Protein AF-A0A7K3S7N6-F1 (afdb_monomer)

Organism: NCBI:txid66428

Secondary structure (DSSP, 8-state):
--PPPP-EEEEEEE-S-GGGT--EEEEEEEEEGGGTEEEEEE---HHHHHHH-TT--HHHHHHHHHHHHHHHH-SGGG---

Foldseek 3Di:
DDDDFDKDKDFDWDDQDVVVVDIDTFKMWIDTPVVRAIAIDGHDDVVVSCVNPVPGDPPVVVVVSVLRRQLRVDDPSVDDD

Nearest PDB structures (foldseek):
  4ki4-assembly1_A  TM=5.850E-01  e=2.933E+00  Escherichia phage RB69
  2dy4-assembly2_B  TM=5.793E-01  e=4.049E+00  Escherichia phage RB69
  4uyk-assembly1_B  TM=2.362E-01  e=5.241E+00  Homo sapiens

Structure (mmCIF, N/CA/C/O backbone):
data_AF-A0A7K3S7N6-F1
#
_entry.id   AF-A0A7K3S7N6-F1
#
loop_
_atom_site.group_PDB
_atom_site.id
_atom_site.type_symbol
_atom_site.label_atom_id
_atom_site.label_alt_id
_atom_site.label_comp_id
_atom_site.label_asym_id
_atom_site.label_entity_id
_atom_site.label_seq_id
_atom_site.pdbx_PDB_ins_code
_atom_site.Cartn_x
_atom_site.Cartn_y
_atom_site.Cartn_z
_atom_site.occupancy
_atom_site.B_iso_or_equiv
_atom_site.auth_seq_id
_atom_site.auth_comp_id
_atom_site.auth_asym_id
_atom_site.auth_atom_id
_atom_site.pdbx_PDB_model_num
ATOM 1 N N . MET A 1 1 ? -12.363 18.133 31.834 1.00 53.06 1 MET A N 1
ATOM 2 C CA . MET A 1 1 ? -11.029 17.636 31.427 1.00 53.06 1 MET A CA 1
ATOM 3 C C . MET A 1 1 ? -11.185 16.898 30.108 1.00 53.06 1 MET A C 1
ATOM 5 O O . MET A 1 1 ? -11.938 15.935 30.064 1.00 53.06 1 MET A O 1
ATOM 9 N N . THR A 1 2 ? -10.549 17.357 29.031 1.00 70.12 2 THR A N 1
ATOM 10 C CA . THR A 1 2 ? -10.501 16.619 27.757 1.00 70.12 2 THR A CA 1
ATOM 11 C C . THR A 1 2 ? -9.670 15.357 27.954 1.00 70.12 2 THR A C 1
ATOM 13 O O . THR A 1 2 ? -8.467 15.445 28.211 1.00 70.12 2 THR A O 1
ATOM 16 N N . ARG A 1 3 ? -10.315 14.192 27.885 1.00 84.06 3 ARG A N 1
ATOM 17 C CA . ARG A 1 3 ? -9.629 12.899 27.896 1.00 84.06 3 ARG A CA 1
ATOM 18 C C . ARG A 1 3 ? -8.857 12.764 26.581 1.00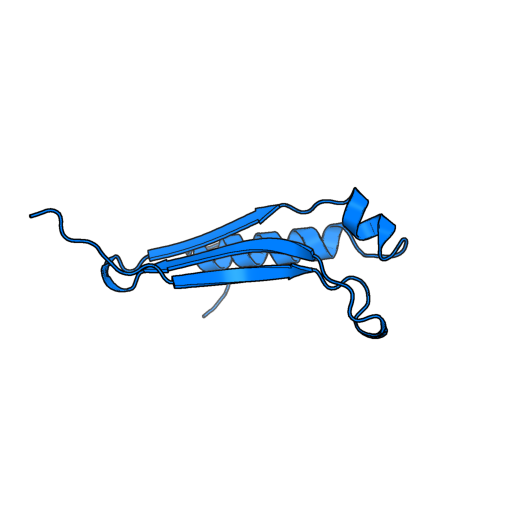 84.06 3 ARG A C 1
ATOM 20 O O . ARG A 1 3 ? -9.400 13.079 25.527 1.00 84.06 3 ARG A O 1
ATOM 27 N N . ARG A 1 4 ? -7.585 12.379 26.660 1.00 90.88 4 ARG A N 1
ATOM 28 C CA . ARG A 1 4 ? -6.755 12.060 25.493 1.00 90.88 4 ARG A CA 1
ATOM 29 C C . ARG A 1 4 ? -6.641 10.545 25.413 1.00 90.88 4 ARG A C 1
ATOM 31 O O . ARG A 1 4 ? -6.313 9.928 26.423 1.00 90.88 4 ARG A O 1
ATOM 38 N N . ASP A 1 5 ? -6.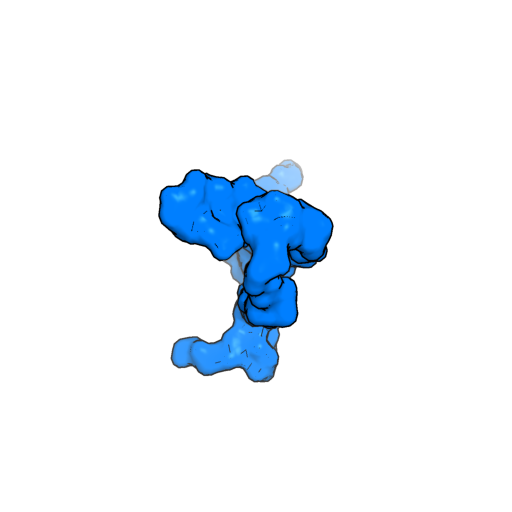888 9.989 24.237 1.00 95.00 5 ASP A N 1
ATOM 39 C CA . ASP A 1 5 ? -6.709 8.564 23.965 1.00 95.00 5 ASP A CA 1
ATOM 40 C C . ASP A 1 5 ? -5.408 8.344 23.185 1.00 95.00 5 ASP A C 1
ATOM 42 O O . ASP A 1 5 ? -4.964 9.216 22.434 1.00 95.00 5 ASP A O 1
ATOM 46 N N . VAL A 1 6 ? -4.769 7.192 23.392 1.00 96.12 6 VAL A N 1
ATOM 47 C CA . VAL A 1 6 ? -3.504 6.849 22.727 1.00 96.12 6 VAL A CA 1
ATOM 48 C C . VAL A 1 6 ? -3.789 6.334 21.323 1.00 96.12 6 VAL A C 1
ATOM 50 O O . VAL A 1 6 ? -4.582 5.410 21.150 1.00 96.12 6 VAL A O 1
ATOM 53 N N . PHE A 1 7 ? -3.100 6.911 20.343 1.00 96.56 7 PHE A N 1
ATOM 54 C CA . PHE A 1 7 ? -3.061 6.423 18.972 1.00 96.56 7 PHE A CA 1
ATOM 55 C C . PHE A 1 7 ? -1.659 5.909 18.664 1.00 96.56 7 PHE A C 1
ATOM 57 O O . PHE A 1 7 ? -0.667 6.594 18.916 1.00 96.56 7 PHE A O 1
ATOM 64 N N . GLU A 1 8 ? -1.596 4.712 18.101 1.00 97.38 8 GLU A N 1
ATOM 65 C CA . GLU A 1 8 ? -0.376 4.098 17.591 1.00 97.38 8 GLU A CA 1
ATOM 66 C C . GLU A 1 8 ? -0.390 4.179 16.067 1.00 97.38 8 GLU A C 1
ATOM 68 O O . GLU A 1 8 ? -1.457 4.149 15.445 1.00 97.38 8 GLU A O 1
ATOM 73 N N . TYR A 1 9 ? 0.786 4.295 15.453 1.00 97.62 9 TYR A N 1
ATOM 74 C CA . TYR A 1 9 ? 0.888 4.314 14.001 1.00 97.62 9 TYR A CA 1
ATOM 75 C C . TYR A 1 9 ? 2.072 3.502 13.491 1.00 97.62 9 TYR A C 1
ATOM 77 O O . TYR A 1 9 ? 3.105 3.386 14.149 1.00 97.62 9 TYR A O 1
ATOM 85 N N . ALA A 1 10 ? 1.917 2.975 12.281 1.00 97.50 10 ALA A N 1
ATOM 86 C CA . ALA A 1 10 ? 2.966 2.292 11.542 1.00 97.50 10 ALA A CA 1
ATOM 87 C C . ALA A 1 10 ? 3.037 2.840 10.115 1.00 97.50 10 ALA A C 1
ATOM 89 O O . ALA A 1 10 ? 2.015 3.132 9.494 1.00 97.50 10 ALA A O 1
ATOM 90 N N . LEU A 1 11 ? 4.252 2.981 9.587 1.00 98.00 11 LEU A N 1
ATOM 91 C CA . LEU A 1 11 ? 4.467 3.393 8.203 1.00 98.00 11 LEU A CA 1
ATOM 92 C C . LEU A 1 11 ? 4.404 2.180 7.277 1.00 98.00 11 LEU A C 1
ATOM 94 O O . LEU A 1 11 ? 5.092 1.184 7.499 1.00 98.00 11 LEU A O 1
ATOM 98 N N . LEU A 1 12 ? 3.642 2.311 6.197 1.00 97.38 12 LEU A N 1
ATOM 99 C CA . LEU A 1 12 ? 3.682 1.390 5.069 1.00 97.38 12 LEU A CA 1
ATOM 100 C C . LEU A 1 12 ? 4.754 1.891 4.108 1.00 97.38 12 LEU A C 1
ATOM 102 O O . LEU A 1 12 ? 4.695 3.032 3.642 1.00 97.38 12 LEU A O 1
ATOM 106 N N . ARG A 1 13 ? 5.753 1.053 3.833 1.00 97.38 13 ARG A N 1
ATOM 107 C CA . ARG A 1 13 ? 6.871 1.385 2.948 1.00 97.38 13 ARG A CA 1
ATOM 108 C C . ARG A 1 13 ? 6.902 0.440 1.764 1.00 97.38 13 ARG A C 1
ATOM 110 O O . ARG A 1 13 ? 6.763 -0.766 1.935 1.00 97.38 13 ARG A O 1
ATOM 117 N N . VAL A 1 14 ? 7.111 1.003 0.583 1.00 97.75 14 VAL A N 1
ATOM 118 C CA . VAL A 1 14 ? 7.382 0.236 -0.631 1.00 97.75 14 VAL A CA 1
ATOM 119 C C . VAL A 1 14 ? 8.888 0.061 -0.742 1.00 97.75 14 VAL A C 1
ATOM 121 O O . VAL A 1 14 ? 9.635 1.029 -0.590 1.00 97.75 14 VAL A O 1
ATOM 124 N N . VAL A 1 15 ? 9.308 -1.175 -0.997 1.00 96.69 15 VAL A N 1
ATOM 125 C CA . VAL A 1 15 ? 10.695 -1.571 -1.255 1.00 96.69 15 VAL A CA 1
ATOM 126 C C . VAL A 1 15 ? 10.729 -2.118 -2.684 1.00 96.69 15 VAL A C 1
ATOM 128 O O . VAL A 1 15 ? 10.392 -3.283 -2.877 1.00 96.69 15 VAL A O 1
ATOM 131 N N . PRO A 1 16 ? 11.040 -1.291 -3.699 1.00 95.00 16 PRO A N 1
ATOM 132 C CA . PRO A 1 16 ? 10.954 -1.711 -5.100 1.00 95.00 16 PRO A CA 1
ATOM 133 C C . PRO A 1 16 ? 11.918 -2.849 -5.436 1.00 95.00 16 PRO A C 1
ATOM 135 O O . PRO A 1 16 ? 11.560 -3.763 -6.168 1.00 95.00 16 PRO A O 1
ATOM 138 N N . ARG A 1 17 ? 13.123 -2.803 -4.852 1.00 93.44 17 ARG A N 1
ATOM 139 C CA . ARG A 1 17 ? 14.176 -3.799 -5.046 1.00 93.44 17 ARG A CA 1
ATOM 140 C C . ARG A 1 17 ? 14.866 -4.102 -3.721 1.00 93.44 17 ARG A C 1
ATOM 142 O O . ARG A 1 17 ? 15.590 -3.264 -3.178 1.00 93.44 17 ARG A O 1
ATOM 149 N N . VAL A 1 18 ? 14.611 -5.292 -3.185 1.00 91.12 18 VAL A N 1
ATOM 150 C CA .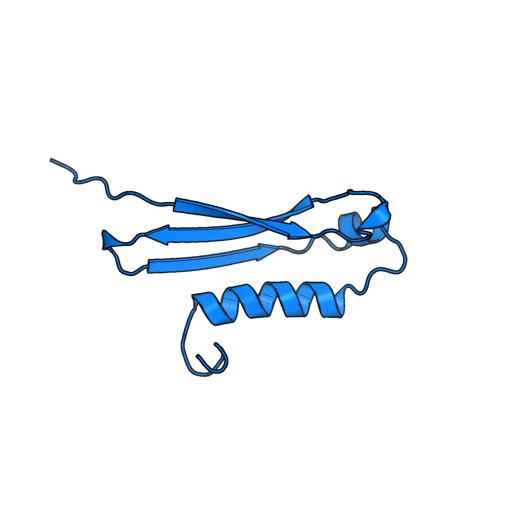 VAL A 1 18 ? 15.004 -5.685 -1.821 1.00 91.12 18 VAL A CA 1
ATOM 151 C C . VAL A 1 18 ? 16.522 -5.684 -1.652 1.00 91.12 18 VAL A C 1
ATOM 153 O O . VAL A 1 18 ? 17.033 -5.234 -0.630 1.00 91.12 18 VAL A O 1
ATOM 156 N N . GLU A 1 19 ? 17.248 -6.100 -2.683 1.00 93.25 19 GLU A N 1
ATOM 157 C CA . GLU A 1 19 ? 18.704 -6.233 -2.696 1.00 93.25 19 GLU A CA 1
ATOM 158 C C . GLU A 1 19 ? 19.415 -4.881 -2.559 1.00 93.25 19 GLU A C 1
ATOM 160 O O . GLU A 1 19 ? 20.544 -4.822 -2.076 1.00 93.25 19 GLU A O 1
ATOM 165 N N . ARG A 1 20 ? 18.763 -3.786 -2.974 1.00 92.38 20 ARG A N 1
ATOM 166 C CA . ARG A 1 20 ? 19.307 -2.422 -2.871 1.00 92.38 20 ARG A CA 1
ATOM 167 C C . ARG A 1 20 ? 18.946 -1.736 -1.554 1.00 92.38 20 ARG A C 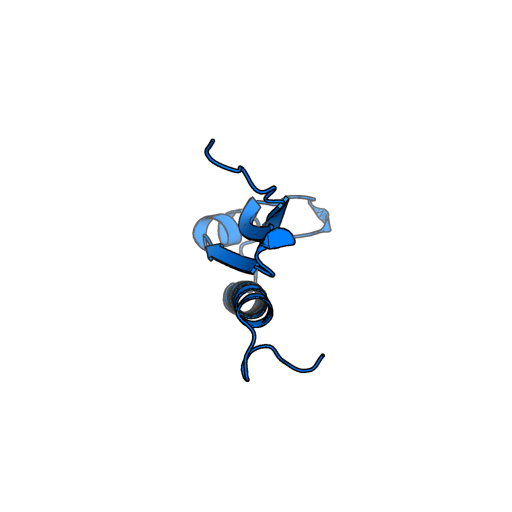1
ATOM 169 O O . ARG A 1 20 ? 19.543 -0.715 -1.228 1.00 92.38 20 ARG A O 1
ATOM 176 N N . GLY A 1 21 ? 17.979 -2.271 -0.805 1.00 91.38 21 GLY A N 1
ATOM 177 C CA . GLY A 1 21 ? 17.536 -1.715 0.477 1.00 91.38 21 GLY A CA 1
ATOM 178 C C . GLY A 1 21 ? 16.848 -0.345 0.384 1.00 91.38 21 GLY A C 1
ATOM 179 O O . GLY A 1 21 ? 16.630 0.303 1.408 1.00 91.38 21 GLY A O 1
ATOM 180 N N . GLU A 1 22 ? 16.503 0.117 -0.819 1.00 94.94 22 GLU A N 1
ATOM 181 C CA . GLU A 1 22 ? 15.824 1.395 -1.034 1.00 94.94 22 GLU A CA 1
ATOM 182 C C . GLU A 1 22 ? 14.342 1.280 -0.679 1.00 94.94 22 GLU A C 1
ATOM 184 O O . GLU A 1 22 ? 13.668 0.315 -1.043 1.00 94.94 22 GLU A O 1
ATOM 189 N N . CYS A 1 23 ? 13.804 2.285 0.008 1.00 97.00 23 CYS A N 1
ATOM 190 C CA . CYS A 1 23 ? 12.389 2.314 0.342 1.00 97.00 23 CYS A CA 1
ATOM 191 C C . CYS A 1 23 ? 11.842 3.737 0.419 1.00 97.00 23 CYS A C 1
ATOM 193 O O . CYS A 1 23 ? 12.578 4.697 0.646 1.00 97.00 23 CYS A O 1
ATOM 195 N N . PHE A 1 24 ? 10.527 3.867 0.265 1.00 97.94 24 PHE A N 1
ATOM 196 C CA . PHE A 1 24 ? 9.820 5.121 0.503 1.00 97.94 24 PHE A CA 1
ATOM 197 C C . PHE A 1 24 ? 8.460 4.869 1.154 1.00 97.94 24 PHE A C 1
ATOM 199 O O . PHE A 1 24 ? 7.877 3.792 1.026 1.00 97.94 24 PHE A O 1
ATOM 206 N N . ASN A 1 25 ? 7.955 5.872 1.872 1.00 98.06 25 ASN A N 1
ATOM 207 C CA . ASN A 1 25 ? 6.649 5.796 2.519 1.00 98.06 25 ASN A CA 1
ATOM 208 C C . ASN A 1 25 ? 5.538 5.844 1.466 1.00 98.06 25 ASN A C 1
ATOM 210 O O . ASN A 1 25 ? 5.499 6.759 0.646 1.00 98.06 25 ASN A O 1
ATOM 214 N N . ALA A 1 26 ? 4.620 4.889 1.542 1.00 98.06 26 ALA A N 1
ATOM 215 C CA . ALA A 1 26 ? 3.453 4.779 0.673 1.00 98.06 26 ALA A CA 1
ATOM 216 C C . ALA A 1 26 ? 2.136 4.719 1.458 1.00 98.06 26 ALA A C 1
ATOM 218 O O . ALA A 1 26 ? 1.069 4.536 0.878 1.00 98.06 26 ALA A O 1
ATOM 219 N N . GLY A 1 27 ? 2.184 4.868 2.782 1.00 97.75 27 GLY A N 1
ATOM 220 C CA . GLY A 1 27 ? 0.990 4.964 3.604 1.00 97.75 27 GLY A CA 1
ATOM 221 C C . GLY A 1 27 ? 1.270 4.953 5.097 1.00 97.75 27 GLY A C 1
ATOM 222 O O . GLY A 1 27 ? 2.415 4.850 5.544 1.00 97.75 27 GLY A O 1
ATOM 223 N N . VAL A 1 28 ? 0.192 5.043 5.863 1.00 98.12 28 VAL A N 1
ATOM 224 C CA . VAL A 1 28 ? 0.190 4.963 7.322 1.00 98.12 28 VAL A CA 1
ATOM 225 C C . VAL A 1 28 ? -0.989 4.114 7.780 1.00 98.12 28 VAL A C 1
ATOM 227 O O . VAL A 1 28 ? -2.092 4.247 7.249 1.00 98.12 28 VAL A O 1
ATOM 230 N N . LEU A 1 29 ? -0.746 3.254 8.763 1.00 97.12 29 LEU A N 1
ATOM 231 C CA . LEU A 1 29 ? -1.768 2.586 9.557 1.00 97.12 29 LEU A CA 1
ATOM 232 C C . LEU A 1 29 ? -1.870 3.310 10.894 1.00 97.12 29 LEU A C 1
ATOM 234 O O . LEU A 1 29 ? -0.847 3.599 11.509 1.00 97.12 29 LEU A O 1
ATOM 238 N N . VAL A 1 30 ? -3.090 3.595 11.331 1.00 97.38 30 VAL A N 1
ATOM 239 C CA . VAL A 1 30 ? -3.398 4.223 12.614 1.00 97.38 30 VAL A CA 1
ATOM 240 C C . VAL A 1 30 ? -4.325 3.301 13.390 1.00 97.38 30 VAL A C 1
ATOM 242 O O . VAL A 1 30 ? -5.335 2.845 12.857 1.00 97.38 30 VAL A O 1
ATOM 245 N N . TYR A 1 31 ? -3.988 3.048 14.649 1.00 96.81 31 TYR A N 1
ATOM 246 C CA . TYR A 1 31 ? -4.738 2.186 15.552 1.00 96.81 31 TYR A CA 1
ATOM 247 C C . TYR A 1 31 ? -5.017 2.903 16.874 1.00 96.81 31 TYR A C 1
ATOM 249 O O . TYR A 1 31 ? -4.160 3.603 17.412 1.00 96.81 31 TYR A O 1
ATOM 257 N N . CYS A 1 32 ? -6.218 2.714 17.415 1.00 96.69 32 CYS A N 1
ATOM 258 C CA . CYS A 1 32 ? -6.559 3.123 18.768 1.00 96.69 32 CYS A CA 1
ATOM 259 C C . CYS A 1 32 ? -7.428 2.068 19.448 1.00 96.69 32 CYS A C 1
ATOM 261 O O . CYS A 1 32 ? -8.596 1.877 19.102 1.00 96.69 32 CYS A O 1
ATOM 263 N N . ARG A 1 33 ? -6.876 1.443 20.493 1.00 94.62 33 ARG A N 1
ATOM 264 C CA . ARG A 1 33 ? -7.583 0.432 21.287 1.00 94.62 33 ARG A CA 1
ATOM 265 C C . ARG A 1 33 ? -8.840 0.977 21.964 1.00 94.62 33 ARG A C 1
ATOM 267 O O . ARG A 1 33 ? -9.850 0.285 21.994 1.00 94.62 33 ARG A O 1
ATOM 274 N N . ALA A 1 34 ? -8.776 2.192 22.515 1.00 95.38 34 ALA A N 1
ATOM 275 C CA . ALA A 1 34 ? -9.883 2.789 23.268 1.00 95.38 34 ALA A CA 1
ATOM 276 C C . ALA A 1 34 ? -11.142 2.996 22.410 1.00 95.38 34 ALA A C 1
ATOM 278 O O . ALA A 1 34 ? -12.251 2.960 22.934 1.00 95.38 34 ALA A O 1
ATOM 279 N N . HIS A 1 35 ? -10.955 3.164 21.099 1.00 94.25 35 HIS A N 1
ATOM 280 C CA . HIS A 1 35 ? -12.023 3.374 20.121 1.00 94.25 35 HIS A CA 1
ATOM 281 C C . HIS A 1 35 ? -12.291 2.145 19.246 1.00 94.25 35 HIS A C 1
ATOM 283 O O . HIS A 1 35 ? -13.064 2.247 18.300 1.00 94.25 35 HIS A O 1
ATOM 289 N N . SER A 1 36 ? -11.632 1.006 19.513 1.00 93.19 36 SER A N 1
ATOM 290 C CA . SER A 1 36 ? -11.639 -0.171 18.625 1.00 93.19 36 SER A CA 1
ATOM 291 C C . SER A 1 36 ? -11.406 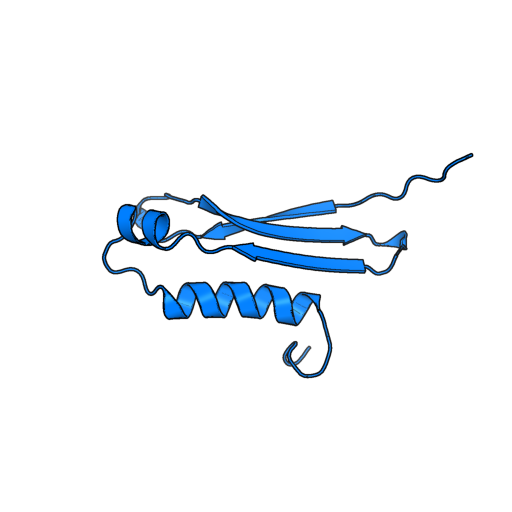0.208 17.156 1.00 93.19 36 SER A C 1
ATOM 293 O O . SER A 1 36 ? -12.032 -0.329 16.246 1.00 93.19 36 SER A O 1
ATOM 295 N N . PHE A 1 37 ? -10.524 1.184 16.936 1.00 93.44 37 PHE A N 1
ATOM 296 C CA . PHE A 1 37 ? -10.335 1.831 15.649 1.00 93.44 37 PHE A CA 1
ATOM 297 C C . PHE A 1 37 ? -9.047 1.348 14.999 1.00 93.44 37 PHE A C 1
ATOM 299 O O . PHE A 1 37 ? -7.985 1.384 15.622 1.00 93.44 37 PHE A O 1
ATOM 306 N N . VAL A 1 38 ? -9.132 0.975 13.728 1.00 95.44 38 VAL A N 1
ATOM 307 C CA . VAL A 1 38 ? -7.980 0.781 12.852 1.00 95.44 38 VAL A CA 1
ATOM 308 C C . VAL A 1 38 ? -8.306 1.367 11.484 1.00 95.44 38 VAL A C 1
ATOM 310 O O . VAL A 1 38 ? -9.422 1.236 10.990 1.00 95.44 38 VAL A O 1
ATOM 313 N N . ALA A 1 39 ? -7.348 2.054 10.877 1.00 95.69 39 ALA A N 1
ATOM 314 C CA . ALA A 1 39 ? -7.471 2.540 9.513 1.00 95.69 39 ALA A CA 1
ATOM 315 C C . ALA A 1 39 ? -6.099 2.608 8.857 1.00 95.69 39 ALA A C 1
ATOM 317 O O . ALA A 1 39 ? -5.120 2.986 9.497 1.00 95.69 39 ALA A O 1
ATOM 318 N N . ALA A 1 40 ? -6.050 2.330 7.559 1.00 96.75 40 ALA A N 1
ATOM 319 C CA . ALA A 1 40 ? -4.898 2.645 6.733 1.00 96.75 40 ALA A CA 1
ATOM 320 C C . ALA A 1 40 ? -5.266 3.684 5.671 1.00 96.75 40 ALA A C 1
ATOM 322 O O . ALA A 1 40 ? -6.399 3.739 5.178 1.00 96.75 40 ALA A O 1
ATOM 323 N N . ARG A 1 41 ? -4.299 4.535 5.338 1.00 96.81 41 ARG A N 1
ATOM 324 C CA . ARG A 1 41 ? -4.350 5.431 4.182 1.00 96.81 41 ARG A CA 1
ATOM 325 C C . ARG A 1 41 ? -3.061 5.296 3.406 1.00 96.81 41 ARG A C 1
ATOM 327 O O . ARG A 1 41 ? -1.977 5.387 3.981 1.00 96.81 41 ARG A O 1
ATOM 334 N N . THR A 1 42 ? -3.197 5.088 2.109 1.00 97.81 42 THR A N 1
ATOM 335 C CA . THR A 1 42 ? -2.096 4.815 1.200 1.00 97.81 42 THR A CA 1
ATOM 336 C C . THR A 1 42 ? -2.089 5.796 0.042 1.00 97.81 42 THR A C 1
ATOM 338 O O . THR A 1 42 ? -3.113 6.335 -0.380 1.00 97.81 42 THR A O 1
ATOM 341 N N . TYR A 1 43 ? -0.893 6.044 -0.468 1.00 97.75 43 TYR A N 1
ATOM 342 C CA . TYR A 1 43 ? -0.645 6.837 -1.652 1.00 97.75 43 TYR A CA 1
ATOM 343 C C . TYR A 1 43 ? 0.591 6.273 -2.349 1.00 97.75 43 TYR A C 1
ATOM 345 O O . TYR A 1 43 ? 1.678 6.246 -1.770 1.00 97.75 43 TYR A O 1
ATOM 353 N N . LEU A 1 44 ? 0.417 5.822 -3.592 1.00 98.31 44 LEU A N 1
ATOM 354 C CA . LEU A 1 44 ? 1.518 5.346 -4.420 1.00 98.31 44 LEU A CA 1
ATOM 355 C C . LEU A 1 44 ? 1.997 6.461 -5.346 1.00 98.31 44 LEU A C 1
ATOM 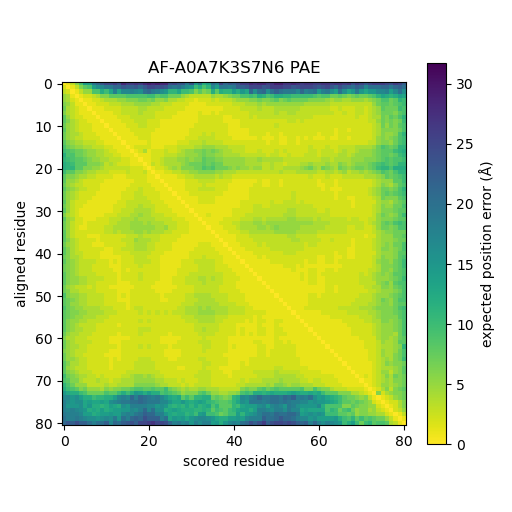357 O O . LEU A 1 44 ? 1.277 6.874 -6.254 1.00 98.31 44 LEU A O 1
ATOM 361 N N . ASP A 1 45 ? 3.235 6.895 -5.132 1.00 98.06 45 ASP A N 1
ATOM 362 C CA . ASP A 1 45 ? 3.965 7.761 -6.051 1.00 98.06 45 ASP A CA 1
ATOM 363 C C . ASP A 1 45 ? 4.637 6.898 -7.130 1.00 98.06 45 ASP A C 1
ATOM 365 O O . ASP A 1 45 ? 5.702 6.315 -6.912 1.00 98.06 45 ASP A O 1
ATOM 369 N N . GLU A 1 46 ? 3.980 6.769 -8.284 1.00 97.94 46 GLU A N 1
ATOM 370 C CA . GLU A 1 46 ? 4.471 5.928 -9.383 1.00 97.94 46 GLU A CA 1
ATOM 371 C C . GLU A 1 46 ? 5.801 6.430 -9.952 1.00 97.94 46 GLU A C 1
ATOM 373 O O . GLU A 1 46 ? 6.644 5.625 -10.343 1.00 97.94 46 GLU A O 1
ATOM 378 N N . ALA A 1 47 ? 6.018 7.749 -9.952 1.00 97.94 47 ALA A N 1
ATOM 379 C CA . ALA A 1 47 ? 7.257 8.339 -10.438 1.00 97.94 47 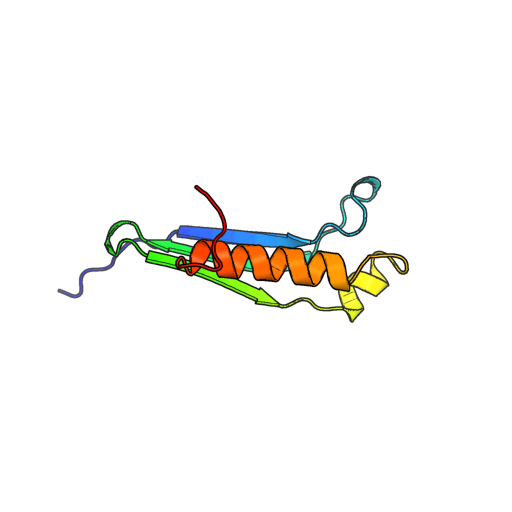ALA A CA 1
ATOM 380 C C . ALA A 1 47 ? 8.436 7.946 -9.540 1.00 97.94 47 ALA A C 1
ATOM 382 O O . ALA A 1 47 ? 9.477 7.536 -10.048 1.00 97.94 47 ALA A O 1
ATOM 383 N N . LYS A 1 48 ? 8.268 7.988 -8.209 1.00 97.44 48 LYS A N 1
ATOM 384 C CA . LYS A 1 48 ? 9.296 7.496 -7.272 1.00 97.44 48 LYS A CA 1
ATOM 385 C C . LYS A 1 48 ? 9.533 5.999 -7.404 1.00 97.44 48 LYS A C 1
ATOM 387 O O . LYS A 1 48 ? 10.684 5.573 -7.392 1.00 97.44 48 LYS A O 1
ATOM 392 N N . LEU A 1 49 ? 8.464 5.215 -7.544 1.00 97.94 49 LEU A N 1
ATOM 393 C CA . LEU A 1 49 ? 8.572 3.772 -7.739 1.00 97.94 49 LEU A CA 1
ATOM 394 C C . LEU A 1 49 ? 9.426 3.455 -8.975 1.00 97.94 49 LEU A C 1
ATOM 396 O O . LEU A 1 49 ? 10.413 2.735 -8.860 1.00 97.94 49 LEU A O 1
ATOM 400 N N . LYS A 1 50 ? 9.095 4.059 -10.122 1.00 97.56 50 LYS A N 1
ATOM 401 C CA . LYS A 1 50 ? 9.815 3.857 -11.386 1.00 97.56 50 LYS A CA 1
ATOM 402 C C . LYS A 1 50 ? 11.217 4.466 -11.409 1.00 97.56 50 LYS A C 1
ATOM 404 O O . LYS A 1 50 ? 12.071 3.970 -12.134 1.00 97.56 50 LYS A O 1
ATOM 409 N N . ALA A 1 51 ? 11.473 5.508 -10.620 1.00 96.75 51 ALA A N 1
ATOM 410 C CA . ALA A 1 51 ? 12.817 6.062 -10.465 1.00 96.75 51 ALA A CA 1
ATOM 411 C C . ALA A 1 51 ? 13.755 5.120 -9.688 1.00 96.75 51 ALA A C 1
ATOM 413 O O . ALA A 1 51 ? 14.947 5.079 -9.979 1.00 96.75 51 ALA A O 1
ATOM 414 N N . LEU A 1 52 ? 13.228 4.375 -8.709 1.00 96.50 52 LEU A N 1
ATOM 415 C CA . LEU A 1 52 ? 13.996 3.401 -7.924 1.00 96.50 52 LEU A CA 1
ATOM 416 C C . LEU A 1 52 ? 14.139 2.052 -8.639 1.00 96.50 52 LEU A C 1
ATOM 418 O O . LEU A 1 52 ? 15.197 1.428 -8.561 1.00 96.50 52 LEU A O 1
ATOM 422 N N . ASP A 1 53 ? 13.092 1.614 -9.339 1.00 96.88 53 ASP A N 1
ATOM 423 C CA . ASP A 1 53 ? 13.115 0.426 -10.187 1.00 96.88 53 ASP A CA 1
ATOM 424 C C . ASP A 1 53 ? 12.218 0.626 -11.431 1.00 96.88 53 ASP A C 1
ATOM 426 O O . ASP A 1 53 ? 10.985 0.580 -11.320 1.00 96.88 53 ASP A O 1
ATOM 430 N N . PRO A 1 54 ? 12.808 0.838 -12.626 1.00 96.56 54 PRO A N 1
ATOM 431 C CA . PRO A 1 54 ? 12.059 1.018 -13.871 1.00 96.56 54 PRO A CA 1
ATOM 432 C C . PRO A 1 54 ? 11.132 -0.152 -14.222 1.00 96.56 54 PRO A C 1
ATOM 434 O O . PRO A 1 54 ? 10.095 0.058 -14.858 1.00 96.56 54 PRO A O 1
ATOM 437 N N . ASP A 1 55 ? 11.445 -1.362 -13.759 1.00 96.56 55 ASP A N 1
ATOM 438 C CA . ASP A 1 55 ? 10.699 -2.583 -14.069 1.00 96.56 55 ASP A CA 1
ATOM 439 C C . ASP A 1 55 ? 9.639 -2.918 -13.005 1.00 96.56 55 ASP A C 1
ATOM 441 O O . ASP A 1 55 ? 8.881 -3.871 -13.170 1.00 96.56 55 ASP A O 1
ATOM 445 N N . ALA A 1 56 ? 9.514 -2.114 -11.940 1.00 96.75 56 ALA A N 1
ATOM 446 C CA . ALA A 1 56 ? 8.570 -2.378 -10.852 1.00 96.75 56 ALA A CA 1
ATOM 447 C C . ALA A 1 56 ? 7.110 -2.505 -11.325 1.00 96.75 56 ALA A C 1
ATOM 449 O O . ALA A 1 56 ? 6.618 -1.678 -12.104 1.00 96.75 56 ALA A O 1
ATOM 450 N N . ASP A 1 57 ? 6.389 -3.491 -10.784 1.00 96.94 57 ASP A N 1
ATOM 451 C CA . ASP A 1 57 ? 4.960 -3.694 -11.034 1.00 96.94 57 ASP A CA 1
ATOM 452 C C . ASP A 1 57 ? 4.107 -2.678 -10.259 1.00 96.94 57 ASP A C 1
ATOM 454 O O . ASP A 1 57 ? 3.722 -2.871 -9.104 1.00 96.94 57 ASP A O 1
ATOM 458 N N . VAL A 1 58 ? 3.788 -1.569 -10.921 1.00 97.88 58 VAL A N 1
ATOM 459 C CA . VAL A 1 58 ? 2.955 -0.498 -10.361 1.00 97.88 58 VAL A CA 1
ATOM 460 C C . VAL A 1 58 ? 1.560 -1.001 -9.984 1.00 97.88 58 VAL A C 1
ATOM 462 O O . VAL A 1 58 ? 1.009 -0.578 -8.964 1.00 97.88 58 VAL A O 1
ATOM 465 N N . VAL A 1 59 ? 0.981 -1.896 -10.789 1.00 97.94 59 VAL A N 1
ATOM 466 C CA . VAL A 1 59 ? -0.385 -2.390 -10.586 1.00 97.94 59 VAL A CA 1
ATOM 467 C C . VAL A 1 59 ? -0.425 -3.299 -9.364 1.00 97.94 59 VAL A C 1
ATOM 469 O O . VAL A 1 59 ? -1.270 -3.094 -8.491 1.00 97.94 59 VAL A O 1
ATOM 472 N N . GLY A 1 60 ? 0.522 -4.230 -9.249 1.00 97.62 60 GLY A N 1
ATOM 473 C CA . GLY A 1 60 ? 0.663 -5.103 -8.087 1.00 97.62 60 GLY A CA 1
ATOM 474 C C . GLY A 1 60 ? 0.923 -4.329 -6.795 1.00 97.62 60 GLY A C 1
ATOM 475 O O . GLY A 1 60 ? 0.243 -4.559 -5.794 1.00 97.62 60 GLY A O 1
ATOM 476 N N . VAL A 1 61 ? 1.825 -3.339 -6.813 1.00 97.50 61 VAL A N 1
ATOM 477 C CA . VAL A 1 61 ? 2.093 -2.489 -5.635 1.00 97.50 61 VAL A CA 1
ATOM 478 C C . VAL A 1 61 ? 0.842 -1.707 -5.225 1.00 97.50 61 VAL A C 1
ATOM 480 O O . VAL A 1 61 ? 0.506 -1.639 -4.041 1.00 97.50 61 VAL A O 1
ATOM 483 N N . ARG A 1 62 ? 0.107 -1.141 -6.190 1.00 97.56 62 ARG A N 1
ATOM 484 C CA . ARG A 1 62 ? -1.148 -0.425 -5.926 1.00 97.56 62 ARG A CA 1
ATOM 485 C C . ARG A 1 62 ? -2.210 -1.353 -5.340 1.00 97.56 62 ARG A C 1
ATOM 487 O O . ARG A 1 62 ? -2.881 -0.961 -4.386 1.00 97.56 62 ARG A O 1
ATOM 494 N N . ALA A 1 63 ? -2.351 -2.559 -5.883 1.00 96.31 63 ALA A N 1
ATOM 495 C CA . ALA A 1 63 ? -3.282 -3.561 -5.378 1.00 96.31 63 ALA A CA 1
ATOM 496 C C . ALA A 1 63 ? -2.939 -3.969 -3.938 1.00 96.31 63 ALA A C 1
ATOM 498 O O . ALA A 1 63 ? -3.825 -3.985 -3.087 1.00 96.31 63 ALA A O 1
ATOM 499 N N . ALA A 1 64 ? -1.657 -4.195 -3.633 1.00 96.06 64 ALA A N 1
ATOM 500 C CA . ALA A 1 64 ? -1.202 -4.516 -2.282 1.00 96.06 64 ALA A CA 1
ATOM 501 C C . ALA A 1 64 ? -1.511 -3.389 -1.282 1.00 96.06 64 ALA A C 1
ATOM 503 O O . ALA A 1 64 ? -2.046 -3.644 -0.204 1.00 96.06 64 ALA A O 1
ATOM 504 N N . LEU A 1 65 ? -1.248 -2.129 -1.647 1.00 96.62 65 LEU A N 1
ATOM 505 C CA . LEU A 1 65 ? -1.586 -0.976 -0.806 1.00 96.62 65 LEU A CA 1
ATOM 506 C C . LEU A 1 65 ? -3.101 -0.863 -0.563 1.00 96.62 65 LEU A C 1
ATOM 508 O O . LEU A 1 65 ? -3.525 -0.645 0.571 1.00 96.62 65 LEU A O 1
ATOM 512 N N . ARG A 1 66 ? -3.926 -1.072 -1.598 1.00 94.88 66 ARG A N 1
ATOM 513 C CA . ARG A 1 66 ? -5.393 -1.081 -1.468 1.00 94.88 66 ARG A CA 1
ATOM 514 C C . ARG A 1 66 ? -5.905 -2.230 -0.608 1.00 94.88 66 ARG A C 1
ATOM 516 O O . ARG A 1 66 ? -6.834 -2.018 0.165 1.00 94.88 66 ARG A O 1
ATOM 523 N N . ALA A 1 67 ? -5.290 -3.406 -0.688 1.00 93.44 67 ALA A N 1
ATOM 524 C CA . ALA A 1 67 ? -5.640 -4.529 0.174 1.00 93.44 67 ALA A CA 1
ATOM 525 C C . ALA A 1 67 ? -5.427 -4.182 1.656 1.00 93.44 67 ALA A C 1
ATOM 527 O O . ALA A 1 67 ? -6.291 -4.473 2.477 1.00 93.44 67 ALA A O 1
ATOM 528 N N . VAL A 1 68 ? -4.341 -3.475 2.002 1.00 94.06 68 VAL A N 1
ATOM 529 C CA . VAL A 1 68 ? -4.111 -3.008 3.383 1.00 94.06 68 VAL A CA 1
ATOM 530 C C . VAL A 1 68 ? -5.215 -2.052 3.850 1.00 94.06 68 VAL A C 1
ATOM 532 O O . VAL A 1 68 ? -5.681 -2.159 4.985 1.00 94.06 68 VAL A O 1
ATOM 535 N N . GLU A 1 69 ? -5.670 -1.138 2.987 1.00 93.38 69 GLU A N 1
ATOM 536 C CA . GLU A 1 69 ? -6.815 -0.271 3.297 1.00 93.38 69 GLU A CA 1
ATOM 537 C C . GLU A 1 69 ? -8.108 -1.067 3.502 1.00 93.38 69 GLU A C 1
ATOM 539 O O . GLU A 1 69 ? -8.826 -0.797 4.464 1.00 93.38 69 GLU A O 1
ATOM 544 N N . GLY A 1 70 ? -8.380 -2.051 2.638 1.00 91.81 70 GLY A N 1
ATOM 545 C CA . GLY A 1 70 ? -9.558 -2.918 2.721 1.00 91.81 70 GLY A CA 1
ATOM 546 C C . GLY A 1 70 ? -9.597 -3.736 4.011 1.00 91.81 70 GLY A C 1
ATOM 547 O O . GLY A 1 70 ? -10.593 -3.700 4.729 1.00 91.81 70 GLY A O 1
ATOM 548 N N . VAL A 1 71 ? -8.483 -4.383 4.370 1.00 89.94 71 VAL A N 1
ATOM 549 C CA . VAL A 1 71 ? -8.353 -5.149 5.622 1.00 89.94 71 VAL A CA 1
ATOM 550 C C . VAL A 1 71 ? -8.613 -4.261 6.841 1.00 89.94 71 VAL A C 1
ATOM 552 O O . VAL A 1 71 ? -9.350 -4.651 7.743 1.00 89.94 71 VAL A O 1
ATOM 555 N N . CYS A 1 72 ? -8.062 -3.041 6.865 1.00 89.12 72 CYS A N 1
ATOM 556 C CA . CYS A 1 72 ? -8.293 -2.109 7.973 1.00 89.12 72 CYS A CA 1
ATOM 557 C C . CYS A 1 72 ? -9.722 -1.543 7.993 1.00 89.12 72 CYS A C 1
ATOM 559 O O . CYS A 1 72 ? -10.223 -1.192 9.055 1.00 89.12 72 CYS A O 1
ATOM 561 N N . GLY A 1 73 ? -10.369 -1.415 6.832 1.00 84.38 73 GLY A N 1
ATOM 562 C CA . GLY A 1 73 ? -11.757 -0.962 6.724 1.00 84.38 73 GLY A CA 1
ATOM 563 C C . GLY A 1 73 ? -12.780 -1.998 7.198 1.00 84.38 73 GLY A C 1
ATOM 564 O O . GLY A 1 73 ? -13.888 -1.620 7.579 1.00 84.38 73 GLY A O 1
ATOM 565 N N . GLY A 1 74 ? -12.410 -3.282 7.211 1.00 78.75 74 GLY A N 1
ATOM 566 C CA . GLY A 1 74 ? -13.322 -4.380 7.517 1.00 78.75 74 GLY A CA 1
ATOM 567 C C . GLY A 1 74 ? -14.396 -4.582 6.438 1.00 78.75 74 GLY A C 1
ATOM 568 O O . GLY A 1 74 ? -14.364 -3.985 5.363 1.00 78.75 74 GLY A O 1
ATOM 569 N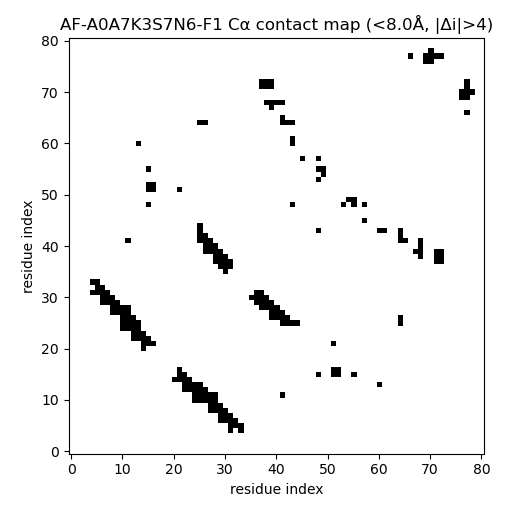 N . GLY A 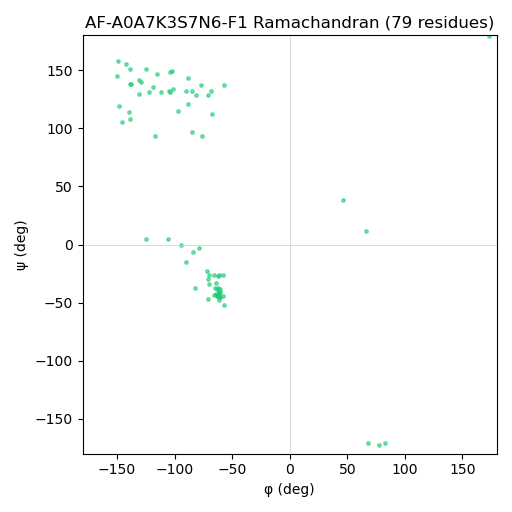1 75 ? -15.379 -5.435 6.731 1.00 72.06 75 GLY A N 1
ATOM 570 C CA . GLY A 1 75 ? -16.474 -5.746 5.806 1.00 72.06 75 GLY A CA 1
ATOM 571 C C . GLY A 1 75 ? -16.118 -6.816 4.768 1.00 72.06 75 GLY A C 1
ATOM 572 O O . GLY A 1 75 ? -15.092 -7.481 4.868 1.00 72.06 75 GLY A O 1
ATOM 573 N N . ALA A 1 76 ? -16.997 -7.013 3.782 1.00 69.44 76 ALA A N 1
ATOM 574 C CA . ALA A 1 76 ? -16.894 -8.119 2.820 1.00 69.44 76 ALA A CA 1
ATOM 575 C C . ALA A 1 76 ? -15.604 -8.094 1.971 1.00 69.44 76 ALA A C 1
ATOM 577 O O . ALA A 1 76 ? -15.131 -9.142 1.542 1.00 69.44 76 ALA A O 1
ATOM 578 N N . GLU A 1 77 ? -15.015 -6.912 1.780 1.00 69.75 77 GLU A N 1
ATOM 579 C CA . GLU A 1 77 ? -13.797 -6.698 0.985 1.00 69.75 77 GLU A CA 1
ATOM 580 C C . GLU A 1 77 ? -12.496 -6.959 1.773 1.00 69.75 77 GLU A C 1
ATOM 582 O O . GLU A 1 77 ? -11.409 -6.919 1.200 1.00 69.75 77 GLU A O 1
ATOM 587 N N . ALA A 1 78 ? -12.573 -7.221 3.084 1.00 70.69 78 ALA A N 1
ATOM 588 C CA . ALA A 1 78 ? -11.400 -7.385 3.950 1.00 70.69 78 ALA A CA 1
ATOM 589 C C . ALA A 1 78 ? -10.720 -8.768 3.848 1.00 70.69 78 ALA A C 1
ATOM 591 O O . ALA A 1 78 ? -9.685 -8.985 4.475 1.00 70.69 78 ALA A O 1
ATOM 592 N N . GLY A 1 79 ? -11.265 -9.696 3.055 1.00 66.06 79 GLY A N 1
ATOM 593 C CA . GLY A 1 79 ? -10.775 -11.075 2.967 1.00 66.06 79 GLY A CA 1
ATOM 594 C C . GLY A 1 79 ? -11.217 -11.953 4.147 1.00 66.06 79 GLY A C 1
ATOM 595 O O . GLY A 1 79 ? -12.060 -11.560 4.951 1.00 66.06 79 GLY A O 1
ATOM 596 N N . GLN A 1 80 ? -10.693 -13.182 4.222 1.00 61.19 80 GLN A N 1
ATOM 597 C CA . GLN A 1 80 ? -10.996 -14.117 5.316 1.00 61.19 80 GLN A CA 1
ATOM 598 C C . GLN A 1 80 ? -10.033 -13.923 6.496 1.00 61.19 80 GLN A C 1
ATOM 600 O O . GLN A 1 80 ? -8.853 -13.644 6.284 1.00 61.19 80 GLN A O 1
ATOM 605 N N . ALA A 1 81 ? -10.563 -14.065 7.716 1.00 56.28 81 ALA A N 1
ATOM 606 C CA . ALA A 1 81 ? -9.820 -13.991 8.977 1.00 56.28 81 ALA A CA 1
ATOM 607 C C . ALA A 1 81 ? -9.217 -15.343 9.374 1.00 56.28 81 ALA A C 1
ATOM 609 O O . ALA A 1 81 ? -9.885 -16.375 9.126 1.00 56.28 81 ALA A O 1
#

Solvent-accessible surface area (backbone atoms only — not comparable to full-atom values): 4913 Å² total; per-residue (Å²): 132,88,85,81,80,72,72,50,76,48,78,39,65,49,57,73,45,72,93,75,70,49,69,48,80,31,30,39,38,42,37,23,78,93,72,77,40,53,42,41,52,65,51,83,59,62,67,60,47,39,70,77,27,77,83,54,62,64,66,60,53,50,50,54,49,48,49,53,30,30,44,38,67,44,68,89,75,32,66,87,132

pLDDT: mean 92.07, std 10.23, range [53.06, 98.31]

Mean predicted aligned error: 4.54 Å

Sequence (81 aa):
MTRRDVFEYALLRVVPRVERGECFNAGVLVYCRAHSFVAARTYLDEAKLKALDPDADVVGVRAALRAVEGVCGGGAEAGQA

InterPro domains:
  IPR021398 Protein of unknown function DUF3037 [PF11236] (9-80)

Radius of gyration: 15.39 Å; Cα contacts (8 Å, |Δi|>4): 113; chains: 1; bounding box: 36×32×46 Å